Protein AF-A0A916V6Q4-F1 (afdb_monomer)

Structure (mmCIF, N/CA/C/O backbone):
data_AF-A0A916V6Q4-F1
#
_entry.id   AF-A0A916V6Q4-F1
#
loop_
_atom_site.group_PDB
_atom_site.id
_atom_site.type_symbol
_atom_site.label_atom_id
_atom_site.label_alt_id
_atom_site.label_comp_id
_atom_site.label_asym_id
_atom_site.label_entity_id
_atom_site.label_seq_id
_atom_site.pdbx_PDB_ins_code
_atom_site.Cartn_x
_atom_site.Cartn_y
_atom_site.Cartn_z
_atom_site.occupancy
_atom_site.B_iso_or_equiv
_atom_site.auth_seq_id
_atom_site.auth_comp_id
_atom_site.auth_asym_id
_atom_site.auth_atom_id
_atom_site.pdbx_PDB_model_num
ATOM 1 N N . MET A 1 1 ? 15.251 9.343 -7.246 1.00 54.00 1 MET A N 1
ATOM 2 C CA . MET A 1 1 ? 14.518 8.242 -6.586 1.00 54.00 1 MET A CA 1
ATOM 3 C C . MET A 1 1 ? 13.038 8.523 -6.799 1.00 54.00 1 MET A C 1
ATOM 5 O O . MET A 1 1 ? 12.628 9.623 -6.459 1.00 54.00 1 MET A O 1
ATOM 9 N N . ALA A 1 2 ? 12.291 7.636 -7.463 1.00 62.50 2 ALA A N 1
ATOM 10 C CA . ALA A 1 2 ? 10.857 7.835 -7.697 1.00 62.50 2 ALA A CA 1
ATOM 11 C C . ALA A 1 2 ? 10.075 7.360 -6.465 1.00 62.50 2 ALA A C 1
ATOM 13 O O . ALA A 1 2 ? 10.311 6.253 -5.978 1.00 62.50 2 ALA A O 1
ATOM 14 N N . MET A 1 3 ? 9.197 8.213 -5.946 1.00 62.56 3 MET A N 1
ATOM 15 C CA . MET A 1 3 ? 8.352 7.917 -4.790 1.00 62.56 3 MET A CA 1
ATOM 16 C C . MET A 1 3 ? 6.901 7.946 -5.233 1.00 62.56 3 MET A C 1
ATOM 18 O O . MET A 1 3 ? 6.517 8.824 -6.005 1.00 62.56 3 MET A O 1
ATOM 22 N N . LEU A 1 4 ? 6.124 6.978 -4.760 1.00 68.19 4 LEU A N 1
ATOM 23 C CA . LEU A 1 4 ? 4.694 6.926 -5.005 1.00 68.19 4 LEU A CA 1
ATOM 24 C C . LEU A 1 4 ? 3.971 7.339 -3.729 1.00 68.19 4 LEU A C 1
ATOM 26 O O . LEU A 1 4 ? 4.286 6.870 -2.631 1.00 68.19 4 LEU 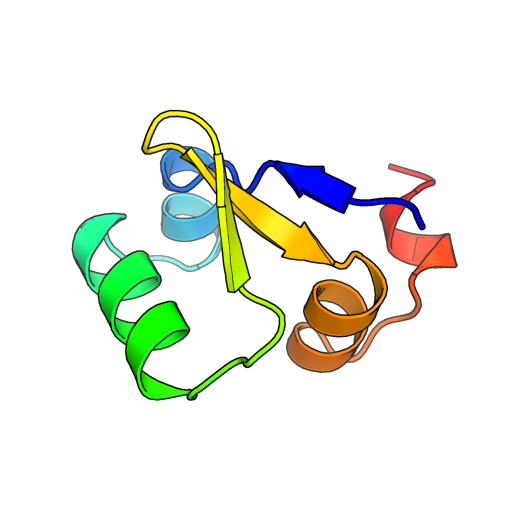A O 1
ATOM 30 N N . THR A 1 5 ? 3.003 8.233 -3.884 1.00 72.56 5 THR A N 1
ATOM 31 C CA . THR A 1 5 ? 2.047 8.525 -2.821 1.00 72.56 5 THR A CA 1
ATOM 32 C C . THR A 1 5 ? 1.171 7.298 -2.632 1.00 72.56 5 THR A C 1
ATOM 34 O O . THR A 1 5 ? 0.605 6.791 -3.599 1.00 72.56 5 THR A O 1
ATOM 37 N N . VAL A 1 6 ? 1.070 6.814 -1.397 1.00 73.75 6 VAL A N 1
ATOM 38 C CA . VAL A 1 6 ? 0.160 5.717 -1.084 1.00 73.75 6 VAL A CA 1
ATOM 39 C C . VAL A 1 6 ? -1.211 6.324 -0.845 1.00 73.75 6 VAL A C 1
ATOM 41 O O . VAL A 1 6 ? -1.442 6.962 0.182 1.00 73.75 6 VAL A O 1
ATOM 44 N N . ASP A 1 7 ? -2.121 6.118 -1.790 1.00 78.75 7 ASP A N 1
ATOM 45 C CA . ASP A 1 7 ? -3.539 6.339 -1.540 1.00 78.75 7 ASP A CA 1
ATOM 46 C C . ASP A 1 7 ? -4.038 5.234 -0.602 1.00 78.75 7 ASP A C 1
ATOM 48 O O . ASP A 1 7 ? -4.276 4.094 -1.013 1.00 78.75 7 ASP A O 1
ATOM 52 N N . LEU A 1 8 ? -4.124 5.568 0.686 1.00 75.75 8 LEU A N 1
ATOM 53 C CA . LEU A 1 8 ? -4.561 4.643 1.725 1.00 75.75 8 LEU A CA 1
ATOM 54 C C . LEU A 1 8 ? -6.000 4.173 1.523 1.00 75.75 8 LEU A C 1
ATOM 56 O O . LEU A 1 8 ? -6.301 3.047 1.910 1.00 75.75 8 LEU A O 1
ATOM 60 N N . GLU A 1 9 ? -6.876 5.007 0.961 1.00 75.69 9 GLU A N 1
ATOM 61 C CA . GLU A 1 9 ? -8.284 4.659 0.780 1.00 75.69 9 GLU A CA 1
ATOM 62 C C . GLU A 1 9 ? -8.428 3.618 -0.322 1.00 75.69 9 GLU A C 1
ATOM 64 O O . GLU A 1 9 ? -8.908 2.514 -0.064 1.00 75.69 9 GLU A O 1
ATOM 69 N N . THR A 1 10 ? -7.911 3.924 -1.513 1.00 75.38 10 THR A N 1
ATOM 70 C CA . THR A 1 10 ? -7.981 3.014 -2.662 1.00 75.38 10 THR A CA 1
ATOM 71 C C . THR A 1 10 ? -7.227 1.711 -2.385 1.00 75.38 10 THR A C 1
ATOM 73 O O . THR A 1 10 ? -7.718 0.626 -2.688 1.00 75.38 10 THR A O 1
ATOM 76 N N . SER A 1 11 ? -6.049 1.786 -1.753 1.00 78.56 11 SER A N 1
ATOM 77 C CA . SER A 1 11 ? -5.260 0.587 -1.435 1.00 78.56 11 SER A CA 1
ATOM 78 C C . SER A 1 11 ? -5.956 -0.303 -0.405 1.00 78.56 11 SER A C 1
ATOM 80 O O . SER A 1 11 ? -5.934 -1.526 -0.534 1.00 78.56 11 SER A O 1
ATOM 82 N N . ALA A 1 12 ? -6.579 0.286 0.619 1.00 77.19 12 ALA A N 1
ATOM 83 C CA . ALA A 1 12 ? -7.310 -0.482 1.618 1.00 77.19 12 ALA A CA 1
ATOM 84 C C . ALA A 1 12 ? -8.5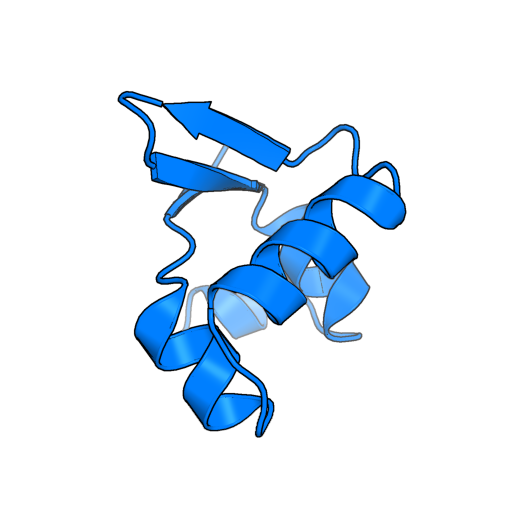53 -1.151 1.022 1.00 77.19 12 ALA A C 1
ATOM 86 O O . ALA A 1 12 ? -8.801 -2.317 1.327 1.00 77.19 12 ALA A O 1
ATOM 87 N N . ASP A 1 13 ? -9.273 -0.454 0.140 1.00 75.25 13 ASP A N 1
ATOM 88 C CA . ASP A 1 13 ? -10.441 -0.989 -0.560 1.00 75.25 13 ASP A CA 1
ATOM 89 C C . ASP A 1 13 ? -10.074 -2.188 -1.450 1.00 75.25 13 ASP A C 1
ATOM 91 O O . ASP A 1 13 ? -10.643 -3.270 -1.298 1.00 75.25 13 ASP A O 1
ATOM 95 N N . VAL A 1 14 ? -9.032 -2.057 -2.284 1.00 75.62 14 VAL A N 1
ATOM 96 C CA . VAL A 1 14 ? -8.520 -3.151 -3.136 1.00 75.62 14 VAL A CA 1
ATOM 97 C C . VAL A 1 14 ? -8.099 -4.370 -2.309 1.00 75.62 14 VAL A C 1
ATOM 99 O O . VAL A 1 14 ? -8.311 -5.511 -2.717 1.00 75.62 14 VAL A O 1
ATOM 102 N N . LEU A 1 15 ? -7.517 -4.140 -1.131 1.00 75.44 15 LEU A N 1
ATOM 103 C CA . LEU A 1 15 ? -7.066 -5.196 -0.223 1.00 75.44 15 LEU A CA 1
ATOM 104 C C . LEU A 1 15 ? -8.172 -5.709 0.719 1.00 75.44 15 LEU A C 1
ATOM 106 O O . LEU A 1 15 ? -7.904 -6.583 1.546 1.00 75.44 15 LEU A O 1
ATOM 110 N N . GLY A 1 16 ? -9.402 -5.189 0.624 1.00 80.19 16 GLY A N 1
ATOM 111 C CA . GLY A 1 16 ? -10.537 -5.603 1.455 1.00 80.19 16 GLY A CA 1
ATOM 112 C C . GLY A 1 16 ? -10.357 -5.302 2.949 1.00 80.19 16 GLY A C 1
ATOM 113 O O . GLY A 1 16 ? -10.836 -6.051 3.805 1.00 80.19 16 GLY A O 1
ATOM 114 N N . THR A 1 17 ? -9.632 -4.235 3.283 1.00 86.06 17 THR A N 1
ATOM 115 C CA . THR A 1 17 ? -9.331 -3.806 4.656 1.00 86.06 17 THR A CA 1
ATOM 116 C C . THR A 1 17 ? -9.727 -2.342 4.879 1.00 86.06 17 THR A C 1
ATOM 118 O O . THR A 1 17 ? -10.182 -1.658 3.971 1.00 86.06 17 THR A O 1
ATOM 121 N N . THR A 1 18 ? -9.580 -1.836 6.106 1.00 85.75 18 THR A N 1
ATOM 122 C CA . THR A 1 18 ? -9.743 -0.403 6.392 1.00 85.75 18 THR A CA 1
ATOM 123 C C . THR A 1 18 ? -8.414 0.346 6.240 1.00 85.75 18 THR A C 1
ATOM 125 O O . THR A 1 18 ? -7.360 -0.247 6.515 1.00 85.75 18 THR A O 1
ATOM 128 N N . PRO A 1 19 ? -8.435 1.646 5.886 1.00 80.69 19 PRO A N 1
ATOM 129 C CA . PRO A 1 19 ? -7.232 2.478 5.791 1.00 80.69 19 PRO A CA 1
ATOM 130 C C . PRO A 1 19 ? -6.367 2.433 7.054 1.00 80.69 19 PRO A C 1
ATOM 132 O O . PRO A 1 19 ? -5.153 2.265 6.969 1.00 80.69 19 PRO A O 1
ATOM 135 N N . ASP A 1 20 ? -6.986 2.465 8.239 1.00 83.88 20 ASP A N 1
ATOM 136 C CA . ASP A 1 20 ? -6.271 2.388 9.519 1.00 83.88 20 ASP A CA 1
ATOM 137 C C . ASP A 1 20 ? -5.543 1.054 9.714 1.00 83.88 20 ASP A C 1
ATOM 139 O O . ASP A 1 20 ? -4.407 1.019 10.190 1.00 83.88 20 ASP A O 1
ATOM 143 N N . ARG A 1 21 ? -6.184 -0.063 9.342 1.00 82.00 21 ARG A N 1
ATOM 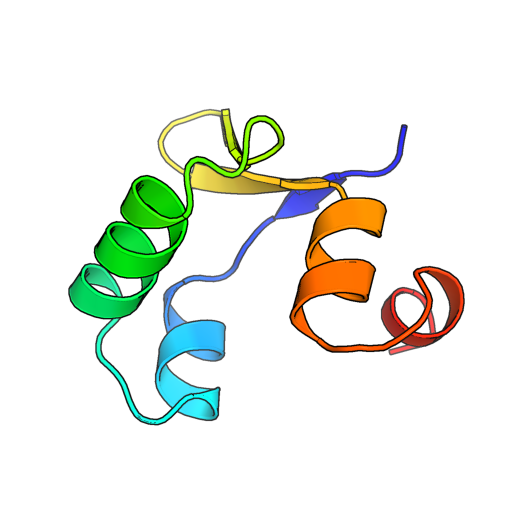144 C CA . ARG A 1 21 ? -5.576 -1.398 9.433 1.00 82.00 21 ARG A CA 1
ATOM 145 C C . ARG A 1 21 ? -4.459 -1.565 8.418 1.00 82.00 21 ARG A C 1
ATOM 147 O O . ARG A 1 21 ? -3.434 -2.150 8.755 1.00 82.00 21 ARG A O 1
ATOM 154 N N . PHE A 1 22 ? -4.644 -1.036 7.212 1.00 82.44 22 PHE A N 1
ATOM 155 C CA . PHE A 1 22 ? -3.619 -1.047 6.176 1.00 82.44 22 PHE A CA 1
ATOM 156 C C . PHE A 1 22 ? -2.398 -0.224 6.597 1.00 82.44 22 PHE A C 1
ATOM 158 O O . PHE A 1 22 ? -1.272 -0.715 6.551 1.00 82.44 22 PHE A O 1
ATOM 165 N N . LEU A 1 23 ? -2.617 0.980 7.128 1.00 80.50 23 LEU A N 1
ATOM 166 C CA . LEU A 1 23 ? -1.554 1.826 7.659 1.00 80.50 23 LEU A CA 1
ATOM 167 C C . LEU A 1 23 ? -0.843 1.173 8.852 1.00 80.50 23 LEU A C 1
ATOM 169 O O . LEU A 1 23 ? 0.382 1.223 8.948 1.00 80.50 23 LEU A O 1
ATOM 173 N N . ALA A 1 24 ? -1.589 0.550 9.767 1.00 82.94 24 ALA A N 1
ATOM 174 C CA . ALA A 1 24 ? -1.008 -0.175 10.893 1.00 82.94 24 ALA A CA 1
ATOM 175 C C . ALA A 1 24 ? -0.169 -1.373 10.428 1.00 82.94 24 ALA A C 1
ATOM 177 O O . ALA A 1 24 ? 0.899 -1.611 10.984 1.00 82.94 24 ALA A O 1
ATOM 178 N N . TRP A 1 25 ? -0.621 -2.098 9.402 1.00 81.00 25 TRP A N 1
ATOM 179 C CA . TRP A 1 25 ? 0.132 -3.188 8.786 1.00 81.00 25 TRP A CA 1
ATOM 180 C C . TRP A 1 25 ? 1.425 -2.681 8.128 1.00 81.00 25 TRP A C 1
ATOM 182 O O . TRP A 1 25 ? 2.496 -3.189 8.457 1.00 81.00 25 TRP A O 1
ATOM 192 N N . LEU A 1 26 ? 1.354 -1.605 7.333 1.00 76.50 26 LEU A N 1
ATOM 193 C CA . LEU A 1 26 ? 2.521 -0.952 6.720 1.00 76.50 26 LEU A CA 1
ATOM 194 C C . LEU A 1 26 ? 3.556 -0.495 7.760 1.00 76.50 26 LEU A C 1
ATOM 196 O O . LEU A 1 26 ? 4.756 -0.660 7.561 1.00 76.50 26 LEU A O 1
ATOM 200 N N . LYS A 1 27 ? 3.097 0.062 8.888 1.00 75.88 27 LYS A N 1
ATOM 201 C CA . LYS A 1 27 ? 3.964 0.464 10.009 1.00 75.88 27 LYS A CA 1
ATOM 202 C C . LYS A 1 27 ? 4.595 -0.733 10.728 1.00 75.88 27 LYS A C 1
ATOM 204 O O . LYS A 1 27 ? 5.681 -0.600 11.280 1.00 75.88 27 LYS A O 1
ATOM 209 N N . ARG A 1 28 ? 3.906 -1.879 10.774 1.00 75.69 28 ARG A N 1
ATOM 210 C CA . ARG A 1 28 ? 4.326 -3.074 11.525 1.00 75.69 28 ARG A CA 1
ATOM 211 C C . ARG A 1 28 ? 5.320 -3.941 10.766 1.00 75.69 28 ARG A C 1
ATOM 213 O O . ARG A 1 28 ? 6.133 -4.594 11.406 1.00 75.69 28 ARG A O 1
ATOM 220 N N . GLU A 1 29 ? 5.267 -3.932 9.437 1.00 69.06 29 GLU A N 1
ATOM 221 C CA . GLU A 1 29 ? 6.278 -4.583 8.595 1.00 69.06 29 GLU A CA 1
ATOM 222 C C . GLU A 1 29 ? 7.663 -3.912 8.675 1.00 69.06 29 GLU A C 1
ATOM 224 O O . GLU A 1 29 ? 8.604 -4.408 8.065 1.00 69.06 29 GLU A O 1
ATOM 229 N N . ASP A 1 30 ? 7.807 -2.811 9.430 1.00 57.78 30 ASP A N 1
ATOM 230 C CA . ASP A 1 30 ? 9.042 -2.021 9.546 1.00 57.78 30 ASP A CA 1
ATOM 231 C C . ASP A 1 30 ? 9.665 -1.755 8.170 1.00 57.78 30 ASP A C 1
ATOM 233 O O . ASP A 1 30 ? 10.866 -1.894 7.927 1.00 57.78 30 ASP A O 1
ATOM 237 N N . LEU A 1 31 ? 8.798 -1.398 7.216 1.00 63.66 31 LEU A N 1
ATOM 238 C CA . LEU A 1 31 ? 9.221 -0.957 5.904 1.00 63.66 31 LEU A CA 1
ATOM 239 C C . LEU A 1 31 ? 9.963 0.360 6.122 1.00 63.66 31 LEU A C 1
ATOM 241 O O . LEU A 1 31 ? 9.364 1.430 6.074 1.00 63.66 31 LEU A O 1
ATOM 245 N N . HIS A 1 32 ? 11.287 0.297 6.304 1.00 60.88 32 HIS A N 1
ATOM 246 C CA . HIS A 1 32 ? 12.208 1.445 6.396 1.00 60.88 32 HIS A CA 1
ATOM 247 C C . HIS A 1 32 ? 12.108 2.427 5.207 1.00 60.88 32 HIS A C 1
ATOM 249 O O . HIS A 1 32 ? 12.816 3.426 5.135 1.00 60.88 32 HIS A O 1
ATOM 255 N N . SER A 1 33 ? 11.256 2.114 4.237 1.00 64.75 33 SER A N 1
ATOM 256 C CA . SER A 1 33 ? 10.977 2.850 3.012 1.00 64.75 33 SER A CA 1
ATOM 257 C C . SER A 1 33 ? 9.603 3.527 3.004 1.00 64.75 33 SER A C 1
ATOM 259 O O . SER A 1 33 ? 9.268 4.162 2.003 1.00 64.75 33 SER A O 1
ATOM 261 N N . LEU A 1 34 ? 8.822 3.410 4.085 1.00 71.12 34 LEU A N 1
ATOM 262 C CA . LEU A 1 34 ? 7.625 4.209 4.298 1.00 71.12 34 LEU A CA 1
ATOM 263 C C . LEU A 1 34 ? 8.049 5.578 4.845 1.00 71.12 34 LEU A C 1
ATOM 265 O O . LEU A 1 34 ? 8.522 5.702 5.974 1.00 71.12 34 LEU A O 1
ATOM 269 N N . LEU A 1 35 ? 7.910 6.607 4.020 1.00 69.38 35 LEU A N 1
ATOM 270 C CA . LEU A 1 35 ? 8.234 7.986 4.360 1.00 69.38 35 LEU A CA 1
ATOM 271 C C . LEU A 1 35 ? 6.940 8.770 4.539 1.00 69.38 35 LEU A C 1
ATOM 273 O O . LEU A 1 35 ? 5.971 8.544 3.830 1.00 69.38 35 LEU A O 1
ATOM 277 N N . TYR A 1 36 ? 6.917 9.709 5.476 1.00 67.06 36 TYR A N 1
ATOM 278 C CA . TYR A 1 36 ? 5.770 10.593 5.665 1.00 67.06 36 TYR A CA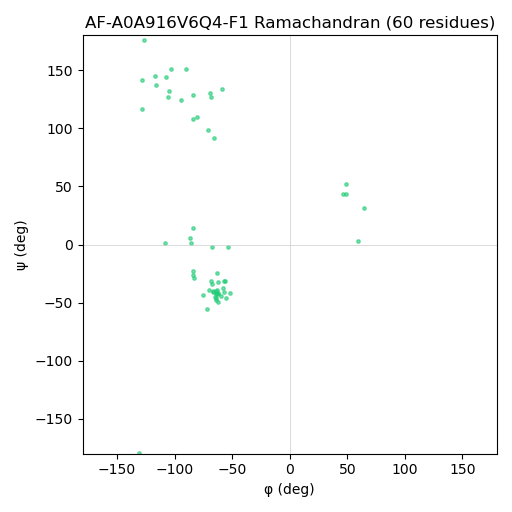 1
ATOM 279 C C . TYR A 1 36 ? 6.118 11.969 5.121 1.00 67.06 36 TYR A C 1
ATOM 281 O O . TYR A 1 36 ? 7.135 12.549 5.501 1.00 67.06 36 TYR A O 1
ATOM 289 N N . PHE A 1 37 ? 5.271 12.492 4.240 1.00 67.00 37 PHE A N 1
ATOM 290 C CA . PHE A 1 37 ? 5.395 13.850 3.727 1.00 67.00 37 PHE A CA 1
ATOM 291 C C . PHE A 1 37 ? 4.048 14.551 3.897 1.00 67.00 37 PHE A C 1
ATOM 293 O O . PHE A 1 37 ? 3.057 14.111 3.319 1.00 67.00 37 PHE A O 1
ATOM 300 N N . ASN A 1 38 ? 3.996 15.609 4.715 1.00 70.69 38 ASN A N 1
ATOM 301 C CA . ASN A 1 38 ? 2.752 16.307 5.083 1.00 70.69 38 ASN A CA 1
ATOM 302 C C . ASN A 1 38 ? 1.636 15.344 5.540 1.00 70.69 38 ASN A C 1
ATOM 304 O O . ASN A 1 38 ? 0.548 15.344 4.970 1.00 70.69 38 ASN A O 1
ATOM 308 N N . ASP A 1 39 ? 1.945 14.459 6.494 1.00 71.12 39 ASP A N 1
ATOM 309 C CA . ASP A 1 39 ? 1.038 13.423 7.027 1.00 71.12 39 ASP A CA 1
ATOM 310 C C . ASP A 1 39 ? 0.505 12.406 6.003 1.00 71.12 39 ASP A C 1
ATOM 312 O O . ASP A 1 39 ? -0.240 11.492 6.352 1.00 71.12 39 ASP A O 1
ATOM 316 N N . THR A 1 40 ? 0.951 12.497 4.750 1.00 69.88 40 THR A N 1
ATOM 317 C CA . THR A 1 40 ? 0.610 11.543 3.702 1.00 69.88 40 THR A CA 1
ATOM 318 C C . THR A 1 40 ? 1.704 10.479 3.632 1.00 69.88 40 THR A C 1
ATOM 320 O O . THR A 1 40 ? 2.883 10.825 3.466 1.00 69.88 40 THR A O 1
ATOM 323 N N . PRO A 1 41 ? 1.365 9.186 3.764 1.00 74.94 41 PRO A N 1
ATOM 324 C CA . PRO A 1 41 ? 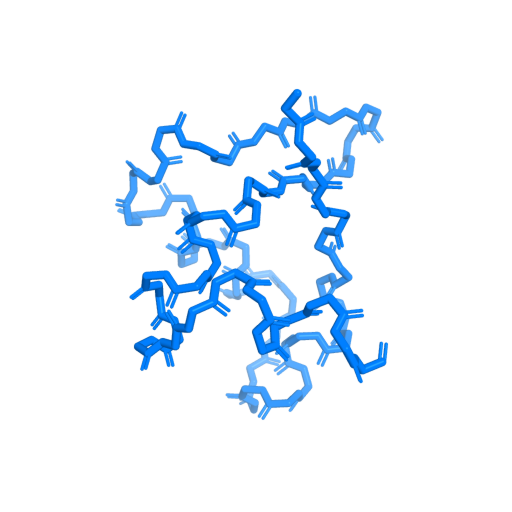2.342 8.126 3.600 1.00 74.94 41 PRO A CA 1
ATOM 325 C C . PRO A 1 41 ? 2.775 8.036 2.135 1.00 74.94 41 PRO A C 1
ATOM 327 O O . PRO A 1 41 ? 1.973 7.979 1.204 1.00 74.94 41 PRO A O 1
ATOM 330 N N . GLN A 1 42 ? 4.081 8.004 1.940 1.00 75.56 42 GLN A N 1
ATOM 331 C CA . GLN A 1 42 ? 4.740 7.746 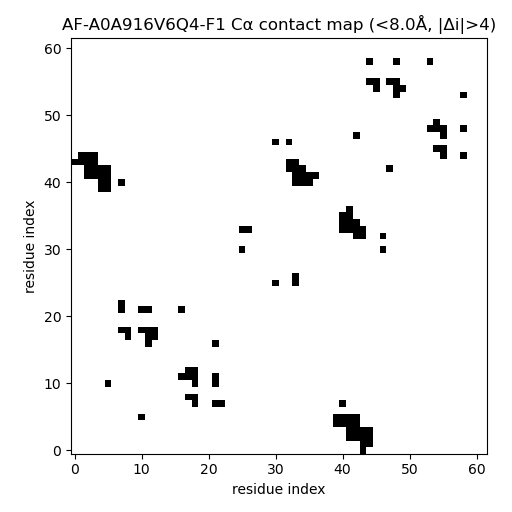0.676 1.00 75.56 42 GLN A CA 1
ATOM 332 C C . GLN A 1 42 ? 5.552 6.471 0.810 1.00 75.56 42 GLN A C 1
ATOM 334 O O . GLN A 1 42 ? 6.139 6.182 1.855 1.00 75.56 42 GLN A O 1
ATOM 339 N N . ILE A 1 43 ? 5.608 5.708 -0.268 1.00 77.25 43 ILE A N 1
ATOM 340 C CA . ILE A 1 43 ? 6.422 4.508 -0.335 1.00 77.25 43 ILE A CA 1
ATOM 341 C C . ILE A 1 43 ? 7.296 4.578 -1.577 1.00 77.25 43 ILE A C 1
ATOM 343 O O . ILE A 1 43 ? 6.894 5.046 -2.645 1.00 77.25 43 ILE A O 1
ATOM 347 N N . SER A 1 44 ? 8.534 4.116 -1.440 1.00 75.38 44 SER A N 1
ATOM 348 C CA . SER A 1 44 ? 9.377 3.885 -2.606 1.00 75.38 44 SER A CA 1
ATOM 349 C C . SER A 1 44 ? 8.694 2.884 -3.539 1.00 75.38 44 SER A C 1
ATOM 351 O O . SER A 1 44 ? 8.251 1.822 -3.097 1.00 75.38 44 SER A O 1
ATOM 353 N N . ILE A 1 45 ? 8.675 3.178 -4.839 1.00 71.19 45 ILE A N 1
ATOM 354 C CA . ILE A 1 45 ? 8.130 2.262 -5.848 1.00 71.19 45 ILE A CA 1
ATOM 355 C C . ILE A 1 45 ? 8.809 0.885 -5.821 1.00 71.19 45 ILE A C 1
ATOM 357 O O . ILE A 1 45 ? 8.170 -0.132 -6.057 1.00 71.19 45 ILE A O 1
ATOM 361 N N . PHE A 1 46 ? 10.094 0.834 -5.462 1.00 71.50 46 PHE A N 1
ATOM 362 C CA . PHE A 1 46 ? 10.848 -0.415 -5.320 1.00 71.50 46 PHE A CA 1
ATOM 363 C C . PHE A 1 46 ? 10.358 -1.269 -4.153 1.00 71.50 46 PHE A C 1
ATOM 365 O O . PHE A 1 46 ? 10.369 -2.495 -4.223 1.00 71.50 46 PHE A O 1
ATOM 372 N N . THR A 1 47 ? 9.916 -0.618 -3.083 1.00 71.44 47 THR A N 1
ATOM 373 C CA . THR A 1 47 ? 9.367 -1.291 -1.911 1.00 71.44 47 THR A CA 1
ATOM 374 C C . THR A 1 47 ? 7.966 -1.801 -2.196 1.00 71.44 47 THR A C 1
ATOM 376 O O . THR A 1 47 ? 7.671 -2.948 -1.882 1.00 71.44 47 THR A O 1
ATOM 379 N N . LEU A 1 48 ? 7.131 -0.989 -2.849 1.00 75.50 48 LEU A N 1
ATOM 380 C CA . LEU A 1 48 ? 5.802 -1.417 -3.276 1.00 75.50 48 LEU A CA 1
ATOM 381 C C . LEU A 1 48 ? 5.882 -2.613 -4.233 1.00 75.50 48 LEU A C 1
ATOM 383 O O . LEU A 1 48 ? 5.179 -3.598 -4.036 1.00 75.50 48 LEU A O 1
ATOM 387 N N . ALA A 1 49 ? 6.802 -2.563 -5.198 1.00 75.25 49 ALA A N 1
ATOM 388 C CA . ALA A 1 49 ? 7.074 -3.667 -6.112 1.00 75.25 49 ALA A CA 1
ATOM 389 C C . ALA A 1 49 ? 7.408 -4.963 -5.358 1.00 75.25 49 ALA A C 1
ATOM 391 O O . ALA A 1 49 ? 6.831 -6.008 -5.626 1.00 75.25 49 ALA A O 1
ATOM 392 N N . LYS A 1 50 ? 8.272 -4.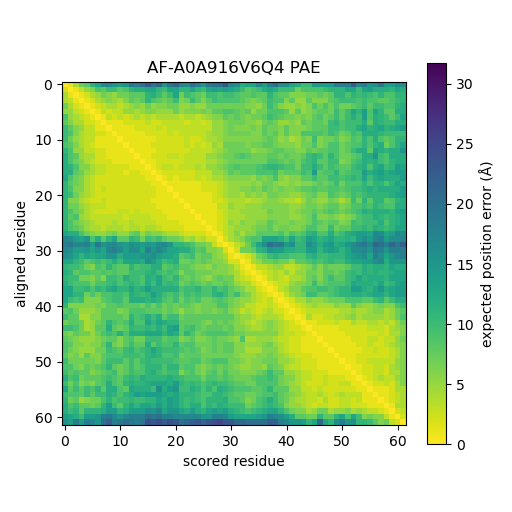877 -4.340 1.00 77.06 50 LYS A N 1
ATOM 393 C CA . LYS A 1 50 ? 8.633 -6.024 -3.501 1.00 77.06 50 LYS A CA 1
ATOM 394 C C . LYS A 1 50 ? 7.451 -6.575 -2.690 1.00 77.06 50 LYS A C 1
ATOM 396 O O . LYS A 1 50 ? 7.342 -7.787 -2.560 1.00 77.06 50 LYS A O 1
ATOM 401 N N . ILE A 1 51 ? 6.595 -5.710 -2.137 1.00 75.75 51 ILE A N 1
ATOM 402 C CA . ILE A 1 51 ? 5.399 -6.118 -1.373 1.00 75.75 51 ILE A CA 1
ATOM 403 C C . ILE A 1 51 ? 4.407 -6.865 -2.268 1.00 75.75 51 ILE A C 1
ATOM 405 O O . ILE A 1 51 ? 3.831 -7.866 -1.857 1.00 75.75 51 ILE A O 1
ATOM 409 N N . LEU A 1 52 ? 4.208 -6.360 -3.484 1.00 76.75 52 LEU A N 1
ATOM 410 C CA . LEU A 1 52 ? 3.246 -6.891 -4.446 1.00 76.75 52 LEU A CA 1
ATOM 411 C C . LEU A 1 52 ? 3.821 -8.028 -5.308 1.00 76.75 52 LEU A C 1
ATOM 413 O O . LEU A 1 52 ? 3.150 -8.466 -6.237 1.00 76.75 52 LEU A O 1
ATOM 417 N N . ASP A 1 53 ? 5.046 -8.482 -5.018 1.00 80.56 53 ASP A N 1
ATOM 418 C CA . ASP A 1 53 ? 5.791 -9.482 -5.798 1.00 80.56 53 ASP A CA 1
ATOM 419 C C . ASP A 1 53 ? 5.818 -9.169 -7.310 1.00 80.56 53 ASP A C 1
ATOM 421 O O . ASP A 1 53 ? 5.607 -10.017 -8.173 1.00 80.56 53 ASP A O 1
ATOM 425 N N . THR A 1 54 ? 6.049 -7.894 -7.628 1.00 79.69 54 THR A N 1
ATOM 426 C CA . THR A 1 54 ? 6.077 -7.331 -8.986 1.00 79.69 54 THR A CA 1
ATOM 427 C C . THR A 1 54 ? 7.338 -6.485 -9.188 1.00 79.69 54 THR A C 1
ATOM 429 O O . THR A 1 54 ? 8.194 -6.369 -8.305 1.00 79.69 54 THR A O 1
ATOM 432 N N . THR A 1 55 ? 7.500 -5.889 -10.369 1.00 76.94 55 THR A N 1
ATOM 433 C CA . THR A 1 55 ? 8.613 -4.993 -10.679 1.00 76.94 55 THR A CA 1
ATOM 434 C C . THR A 1 55 ? 8.186 -3.521 -10.650 1.00 76.94 55 THR A C 1
ATOM 436 O O . THR A 1 55 ? 7.055 -3.184 -10.988 1.00 76.94 55 THR A O 1
ATOM 439 N N . PRO A 1 56 ? 9.099 -2.584 -10.325 1.00 73.31 56 PRO A N 1
ATOM 440 C CA . PRO A 1 56 ? 8.792 -1.153 -10.370 1.00 73.31 56 PRO A CA 1
ATOM 441 C C . PRO A 1 56 ? 8.295 -0.689 -11.738 1.00 73.31 56 PRO A C 1
ATOM 443 O O . PRO A 1 56 ? 7.507 0.241 -11.815 1.00 73.31 56 PRO A O 1
ATOM 446 N N . ARG A 1 57 ? 8.768 -1.328 -12.814 1.00 74.44 57 ARG A N 1
ATOM 447 C CA . ARG A 1 57 ? 8.369 -1.007 -14.185 1.00 74.44 57 ARG A CA 1
AT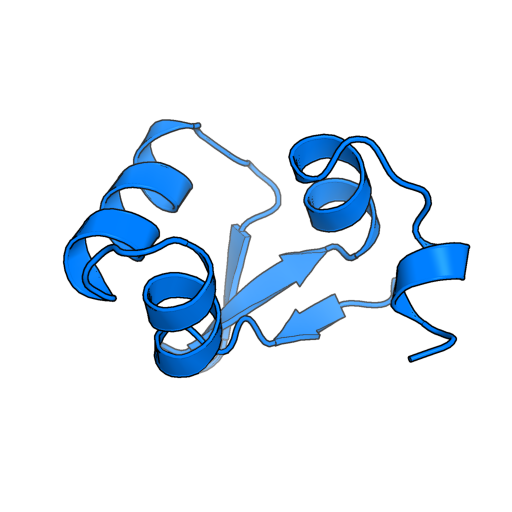OM 448 C C . ARG A 1 57 ? 6.892 -1.311 -14.420 1.00 74.44 57 ARG A C 1
ATOM 450 O O . ARG A 1 57 ? 6.191 -0.463 -14.949 1.00 74.44 57 ARG A O 1
ATOM 457 N N . GLU A 1 58 ? 6.431 -2.470 -13.961 1.00 73.62 58 GLU A N 1
ATOM 458 C CA . GLU A 1 58 ? 5.022 -2.864 -14.049 1.00 73.62 58 GLU A CA 1
ATOM 459 C C . GLU A 1 58 ? 4.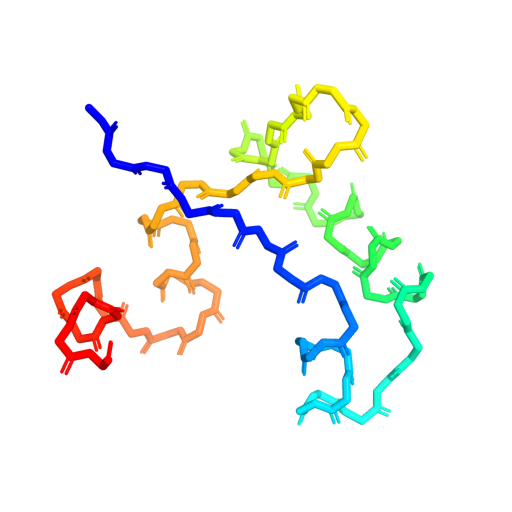104 -1.931 -13.252 1.00 73.62 58 GLU A C 1
ATOM 461 O O . GLU A 1 58 ? 2.945 -1.798 -13.608 1.00 73.62 58 GLU A O 1
ATOM 466 N N . LEU A 1 59 ? 4.614 -1.240 -12.226 1.00 68.62 59 LEU A N 1
ATOM 467 C CA . LEU A 1 59 ? 3.849 -0.264 -11.441 1.00 68.62 59 LEU A CA 1
ATOM 468 C C . LEU A 1 59 ? 3.796 1.150 -12.048 1.00 68.62 59 LEU A C 1
ATOM 470 O O . LEU A 1 59 ? 2.911 1.914 -11.682 1.00 68.62 59 LEU A O 1
ATOM 474 N N . VAL A 1 60 ? 4.745 1.533 -12.914 1.00 69.25 60 VAL A N 1
ATOM 475 C CA . VAL A 1 60 ? 4.747 2.856 -13.588 1.00 69.25 60 VAL A CA 1
ATOM 476 C C . VAL A 1 60 ? 3.874 2.855 -14.842 1.00 69.25 60 VAL A C 1
ATOM 478 O O . VAL A 1 60 ? 3.389 3.907 -15.243 1.00 69.25 60 VAL A O 1
ATOM 481 N N . ASP A 1 61 ? 3.687 1.689 -15.458 1.00 60.03 61 ASP A N 1
ATOM 482 C CA . ASP A 1 61 ? 2.977 1.542 -16.732 1.00 60.03 61 ASP A CA 1
ATOM 483 C C . ASP A 1 61 ? 1.432 1.446 -16.579 1.00 60.03 61 ASP A C 1
ATOM 485 O O . ASP A 1 61 ? 0.758 1.079 -17.544 1.00 60.03 61 ASP A O 1
ATOM 489 N N . PHE A 1 62 ? 0.866 1.788 -15.408 1.00 51.25 62 PHE A N 1
ATOM 490 C CA . PHE A 1 62 ? -0.586 1.839 -15.136 1.00 51.25 62 PHE A CA 1
ATOM 491 C C . PHE A 1 62 ? -1.143 3.264 -15.039 1.00 51.25 62 PHE A C 1
ATOM 493 O O . PHE A 1 62 ? -0.485 4.131 -14.420 1.00 51.25 62 PHE A O 1
#

Nearest PDB structures (foldseek):
  6amk-assembly1_B  TM=6.496E-01  e=8.820E-01  Streptomyces venezuelae
  3gpv-assembly1_A  TM=5.879E-01  e=2.012E+00  [Bacillus thuringiensis] serovar konkukian
  5d8c-assembly1_A  TM=4.940E-01  e=2.156E+00  Haemophilus influenzae Rd KW20
  5hso-assembly1_C  TM=5.430E-01  e=4.287E+00  Mycobacterium tuberculosis H37Rv
  2hr3-assembly1_B  TM=5.112E-01  e=6.475E+00  Pseudomonas aeruginosa

Solvent-accessible surface area (backbone atoms only — not comparable to full-atom values): 3714 Å² total; per-residue (Å²): 135,71,71,40,75,54,58,47,62,64,53,12,56,78,68,75,48,49,44,68,58,47,52,51,48,53,64,68,69,63,48,90,53,64,43,75,56,93,90,40,50,28,33,34,39,67,55,53,15,59,75,70,77,51,50,49,66,71,65,67,78,109

Radius of gyration: 11.2 Å; Cα contacts (8 Å, |Δi|>4): 64; chains: 1; bounding box: 25×26×28 Å

Secondary structure (DSSP, 8-state):
--EEE--HHHHHHHTTS-HHHHHHHHHHTT-TTEEEETTEEEEEHHHHHHHTTS-HHHHH--

pLDDT: mean 73.26, std 7.23, range [51.25, 86.06]

Mean predicted aligned error: 7.4 Å

Foldseek 3Di:
DDKDFDPLCVVQVVVVHHSVVVVVVVVVVPQVQFDADPNTTIGDLCSVCVVVVHHSVVVVVD

Sequence (62 aa):
MAMLTVDLETSADVLGTTPDRFLAWLKREDLHSLLYFNDTPQISIFTLAKILDTTPRELVDF